Protein AF-A0A078J1H8-F1 (afdb_monomer_lite)

InterPro domains:
  IPR028457 ABI family [PTHR10460] (19-114)

Radius of gy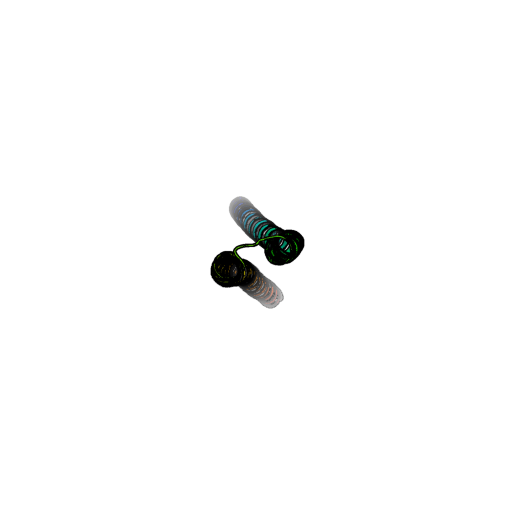ration: 26.88 Å; chains: 1; bounding box: 56×24×81 Å

Foldseek 3Di:
DPVVVVVVVVVVVVVVVVLVVVLVVLVVQLVVLVVVLVVLVVVVVVVVVVLVVCCVPDPPNVVSVVVVVVVVVVSVVVNVVSVVSNVVSVVVNVVSVVVVVVVVVVVVVVVVVVVVVVPD

Secondary structure (DSSP, 8-state):
-HHHHHHHHHHHHHHHHHHHHHHHHHHHHHHHHHHHHHHHHHHHHHHHHHHHHHHHH-S-HHHHHHHHHHHHHHHHHHHHHHHHHHHHHHHHHHHHHHHHHHHHHHHHHHHHHHHHHT--

Organism: Brassica napus (NCBI:txid3708)

pLDDT: mean 86.71, std 10.66, range [44.47, 98.38]

Structure (mmCIF, N/CA/C/O backbone):
data_AF-A0A078J1H8-F1
#
_entry.id   AF-A0A078J1H8-F1
#
loop_
_atom_site.group_PDB
_atom_site.id
_atom_site.type_symbol
_atom_site.label_atom_id
_atom_site.label_alt_id
_atom_site.label_comp_id
_atom_site.label_asym_id
_atom_site.label_entity_id
_atom_site.label_seq_id
_atom_site.pdbx_PDB_ins_code
_atom_site.Cartn_x
_atom_site.Cartn_y
_atom_site.Cartn_z
_atom_site.occupancy
_atom_site.B_iso_or_equiv
_atom_site.auth_seq_id
_atom_site.auth_comp_id
_atom_site.auth_asym_id
_atom_site.auth_atom_id
_atom_site.pdbx_PDB_model_num
ATOM 1 N N . MET A 1 1 ? 32.131 11.532 -41.175 1.00 56.38 1 MET A N 1
ATOM 2 C CA . MET A 1 1 ? 31.586 10.290 -40.580 1.00 56.38 1 MET A CA 1
ATOM 3 C C . MET A 1 1 ? 31.635 10.290 -39.046 1.00 56.38 1 MET A C 1
ATOM 5 O O . MET A 1 1 ? 30.656 9.910 -38.424 1.00 56.38 1 MET A O 1
ATOM 9 N N . THR A 1 2 ? 32.687 10.807 -38.404 1.00 70.62 2 THR A N 1
ATOM 10 C CA . THR A 1 2 ? 32.873 10.741 -36.935 1.00 70.62 2 THR A CA 1
ATOM 11 C C . THR A 1 2 ? 31.937 11.629 -36.100 1.00 70.62 2 THR A C 1
ATOM 13 O O . THR A 1 2 ? 31.493 11.210 -35.039 1.00 70.62 2 THR A O 1
ATOM 16 N N . ARG A 1 3 ? 31.586 12.842 -36.563 1.00 68.12 3 ARG A N 1
ATOM 17 C CA . ARG A 1 3 ? 30.741 13.780 -35.783 1.00 68.12 3 ARG A CA 1
ATOM 18 C C . ARG A 1 3 ? 29.288 13.319 -35.645 1.00 68.12 3 ARG A C 1
ATOM 20 O O . ARG A 1 3 ? 28.700 13.487 -34.586 1.00 68.12 3 ARG A O 1
ATOM 27 N N . VAL A 1 4 ? 28.735 12.704 -36.691 1.00 72.44 4 VAL A N 1
ATOM 28 C CA . VAL A 1 4 ? 27.379 12.127 -36.663 1.00 72.44 4 VAL A CA 1
ATOM 29 C C . VAL A 1 4 ? 27.340 10.907 -35.740 1.00 72.44 4 VAL A C 1
ATOM 31 O O . VAL A 1 4 ? 26.433 10.793 -34.924 1.00 72.44 4 VAL A O 1
ATOM 34 N N . ALA A 1 5 ? 28.364 10.049 -35.795 1.00 72.31 5 ALA A N 1
ATOM 35 C CA . ALA A 1 5 ? 28.483 8.901 -34.897 1.00 72.31 5 ALA A CA 1
ATOM 36 C C . ALA A 1 5 ? 28.591 9.316 -33.416 1.00 72.31 5 ALA A C 1
ATOM 38 O O . ALA A 1 5 ? 27.951 8.700 -32.569 1.00 72.31 5 ALA A O 1
ATOM 39 N N . LEU A 1 6 ? 29.336 10.386 -33.105 1.00 70.06 6 LEU A N 1
ATOM 40 C CA . LEU A 1 6 ? 29.484 10.901 -31.738 1.00 70.06 6 LEU A CA 1
ATOM 41 C C . LEU A 1 6 ? 28.169 11.473 -31.178 1.00 70.06 6 LEU A C 1
ATOM 43 O O . LEU A 1 6 ? 27.829 11.227 -30.023 1.00 70.06 6 LEU A O 1
ATOM 47 N N . LEU A 1 7 ? 27.418 12.211 -32.006 1.00 69.25 7 LEU A N 1
ATOM 48 C CA . LEU A 1 7 ? 26.114 12.767 -31.628 1.00 69.25 7 LEU A CA 1
ATOM 49 C C . LEU A 1 7 ? 25.088 11.659 -31.370 1.00 69.25 7 LEU A C 1
ATOM 51 O O . LEU A 1 7 ? 24.407 11.690 -30.350 1.00 69.25 7 LEU A O 1
ATOM 55 N N . LEU A 1 8 ? 25.037 10.642 -32.237 1.00 71.19 8 LEU A N 1
ATOM 56 C CA . LEU A 1 8 ? 24.174 9.477 -32.034 1.00 71.19 8 LEU A CA 1
ATOM 57 C C . LEU A 1 8 ? 24.535 8.722 -30.748 1.00 71.19 8 LEU A C 1
ATOM 59 O O . LEU A 1 8 ? 23.642 8.396 -29.970 1.00 71.19 8 LEU A O 1
ATOM 63 N N . PHE A 1 9 ? 25.826 8.500 -30.481 1.00 75.12 9 PHE A N 1
ATOM 64 C CA . PHE A 1 9 ? 26.276 7.867 -29.237 1.00 75.12 9 PHE A CA 1
ATOM 65 C C . PHE A 1 9 ? 25.865 8.668 -27.998 1.00 75.12 9 PHE A C 1
ATOM 67 O O . PHE A 1 9 ? 25.349 8.090 -27.044 1.00 75.12 9 PHE A O 1
ATOM 74 N N . SER A 1 10 ? 26.040 9.992 -28.022 1.00 71.25 10 SER A N 1
ATOM 75 C CA . SER A 1 10 ? 25.659 10.865 -26.909 1.00 71.25 10 SER A CA 1
ATOM 76 C C . SER A 1 10 ? 24.149 10.851 -26.656 1.00 71.25 10 SER A C 1
ATOM 78 O O . SER A 1 10 ? 23.734 10.741 -25.505 1.00 71.25 10 SER A O 1
ATOM 80 N N . SER A 1 11 ? 23.321 10.902 -27.704 1.00 66.12 11 SER A N 1
ATOM 81 C CA . SER A 1 11 ? 21.861 10.845 -27.566 1.00 66.12 11 SER A CA 1
ATOM 82 C C . SER A 1 11 ? 21.372 9.483 -27.064 1.00 66.12 11 SER A C 1
ATOM 84 O O . SER A 1 11 ? 20.509 9.426 -26.190 1.00 66.12 11 SER A O 1
ATOM 86 N N . ILE A 1 12 ? 21.943 8.380 -27.560 1.00 70.50 12 ILE A N 1
ATOM 87 C CA . ILE A 1 12 ? 21.605 7.019 -27.108 1.00 70.50 12 ILE A CA 1
ATOM 88 C C . ILE A 1 12 ? 22.007 6.810 -25.642 1.00 70.50 12 ILE A C 1
ATOM 90 O O . ILE A 1 12 ? 21.260 6.185 -24.880 1.00 70.50 12 ILE A O 1
ATOM 94 N N . PHE A 1 13 ? 23.171 7.329 -25.243 1.00 70.56 13 PHE A N 1
ATOM 95 C CA . PHE A 1 13 ? 23.662 7.238 -23.872 1.00 70.56 13 PHE A CA 1
ATOM 96 C C . PHE A 1 13 ? 22.767 8.027 -22.904 1.00 70.56 13 PHE A C 1
ATOM 98 O O . PHE A 1 13 ? 22.279 7.442 -21.940 1.00 70.56 13 PHE A O 1
ATOM 105 N N . SER A 1 14 ? 22.430 9.286 -23.220 1.00 67.12 14 SER A N 1
ATOM 106 C CA . SER A 1 14 ? 21.492 10.090 -22.413 1.00 67.12 14 SER A CA 1
ATOM 107 C C . SER A 1 14 ? 20.123 9.428 -22.248 1.00 67.12 14 SER A C 1
ATOM 109 O O . SER A 1 14 ? 19.629 9.317 -21.130 1.00 67.12 14 SER A O 1
ATOM 111 N N . VAL A 1 15 ? 19.529 8.921 -23.335 1.00 69.19 15 VAL A N 1
ATOM 112 C CA . VAL A 1 15 ? 18.232 8.221 -23.275 1.00 69.19 15 VAL A CA 1
ATOM 113 C C . VAL A 1 15 ? 18.299 6.975 -22.385 1.00 69.19 15 VAL A C 1
ATOM 115 O O . VAL A 1 15 ? 17.335 6.647 -21.695 1.00 69.19 15 VAL A O 1
ATOM 118 N N . SER A 1 16 ? 19.436 6.276 -22.371 1.00 70.94 16 SER A N 1
ATOM 119 C CA . SER A 1 16 ? 19.620 5.080 -21.540 1.00 70.94 16 SER A CA 1
ATOM 120 C C . SER A 1 16 ? 19.715 5.415 -20.045 1.00 70.94 16 SER A C 1
ATOM 122 O O . SER A 1 16 ? 19.217 4.646 -19.218 1.00 70.94 16 SER A O 1
ATOM 124 N N . ASP A 1 17 ? 20.308 6.557 -19.690 1.00 72.31 17 ASP A N 1
ATOM 125 C CA . ASP A 1 17 ? 20.381 7.034 -18.305 1.00 72.31 17 ASP A CA 1
ATOM 126 C C . ASP A 1 17 ? 19.020 7.510 -17.773 1.00 72.31 17 ASP A C 1
ATOM 128 O O . ASP A 1 17 ? 18.657 7.177 -16.639 1.00 72.31 17 ASP A O 1
ATOM 132 N N . ASP A 1 18 ? 18.228 8.218 -18.583 1.00 70.50 18 ASP A N 1
ATOM 133 C CA . ASP A 1 18 ? 16.873 8.642 -18.199 1.00 70.50 18 ASP A CA 1
ATOM 134 C C . ASP A 1 18 ? 15.936 7.444 -17.987 1.00 70.50 18 ASP A C 1
ATOM 136 O O . ASP A 1 18 ? 15.208 7.381 -16.989 1.00 70.50 18 ASP A O 1
ATOM 140 N N . LEU A 1 19 ? 16.016 6.438 -18.864 1.00 70.75 19 LEU A N 1
ATOM 141 C CA . LEU A 1 19 ? 15.261 5.190 -18.732 1.00 70.75 19 LEU A CA 1
ATOM 142 C C . LEU A 1 19 ? 15.616 4.448 -17.432 1.00 70.75 19 LEU A C 1
ATOM 144 O O . LEU A 1 19 ? 14.738 4.029 -16.670 1.00 70.75 19 LEU A O 1
ATOM 148 N N . ARG A 1 20 ? 16.918 4.346 -17.132 1.00 74.69 20 ARG A N 1
ATOM 149 C CA . ARG A 1 20 ? 17.433 3.721 -15.905 1.00 74.69 20 ARG A CA 1
ATOM 150 C C . ARG A 1 20 ? 16.973 4.464 -14.650 1.00 74.69 20 ARG A C 1
ATOM 152 O O . ARG A 1 20 ? 16.591 3.826 -13.666 1.00 74.69 20 ARG A O 1
ATOM 159 N N . ARG A 1 21 ? 16.977 5.798 -14.679 1.00 74.25 21 ARG A N 1
ATOM 160 C CA . ARG A 1 21 ? 16.508 6.643 -13.573 1.00 74.25 21 ARG A CA 1
ATOM 161 C C . ARG A 1 21 ? 15.014 6.451 -13.314 1.00 74.25 21 ARG A C 1
ATOM 163 O O . ARG A 1 21 ? 14.628 6.256 -12.162 1.00 74.25 21 ARG A O 1
ATOM 170 N N . GLY A 1 22 ? 14.195 6.442 -14.367 1.00 77.06 22 GLY A N 1
ATOM 171 C CA . GLY A 1 22 ? 12.752 6.209 -14.262 1.00 77.06 22 GLY A CA 1
ATOM 172 C C . GLY A 1 22 ? 12.413 4.836 -13.672 1.00 77.06 22 GLY A C 1
ATOM 173 O O . GLY A 1 22 ? 11.566 4.731 -12.783 1.00 77.06 22 GLY A O 1
ATOM 174 N N . SER A 1 23 ? 13.122 3.789 -14.104 1.00 80.25 23 SER A N 1
ATOM 175 C CA . SER A 1 23 ? 12.970 2.427 -13.571 1.00 80.25 23 SER A CA 1
ATOM 176 C C . SER A 1 23 ? 13.301 2.343 -12.073 1.00 80.25 23 SER A C 1
ATOM 178 O O . SER A 1 23 ? 12.509 1.832 -11.272 1.00 80.25 23 SER A O 1
ATOM 180 N N . MET A 1 24 ? 14.429 2.929 -11.658 1.00 86.44 24 MET A N 1
ATOM 181 C CA . MET A 1 24 ? 14.854 2.917 -10.257 1.00 86.44 24 MET A CA 1
ATOM 182 C C . MET A 1 24 ? 13.896 3.691 -9.342 1.00 86.44 24 MET A C 1
ATOM 184 O O . MET A 1 24 ? 13.655 3.270 -8.210 1.00 86.44 24 MET A O 1
ATOM 188 N N . GLU A 1 25 ? 13.312 4.787 -9.826 1.00 89.88 25 GLU A N 1
ATOM 189 C CA . GLU A 1 25 ? 12.373 5.590 -9.041 1.00 89.88 25 GLU A CA 1
ATOM 190 C C . GLU A 1 25 ? 11.034 4.875 -8.813 1.00 89.88 25 GLU A C 1
ATOM 192 O O . GLU A 1 25 ? 10.532 4.831 -7.686 1.00 89.88 25 GLU A O 1
ATOM 197 N N . ARG A 1 26 ? 10.485 4.211 -9.840 1.00 89.94 26 ARG A N 1
ATOM 198 C CA . ARG A 1 26 ? 9.277 3.385 -9.663 1.00 89.94 26 ARG A CA 1
ATOM 199 C C . ARG A 1 26 ? 9.522 2.226 -8.703 1.00 89.94 26 ARG A C 1
ATOM 201 O O . ARG A 1 26 ? 8.658 1.932 -7.879 1.00 89.94 26 ARG A O 1
ATOM 208 N N . SER A 1 27 ? 10.709 1.621 -8.762 1.00 93.88 27 SER A N 1
ATOM 209 C CA . SER A 1 27 ? 11.085 0.509 -7.885 1.00 93.88 27 SER A CA 1
ATOM 210 C C . SER A 1 27 ? 11.103 0.951 -6.422 1.00 93.88 27 SER A C 1
ATOM 212 O O . SER A 1 27 ? 10.421 0.361 -5.582 1.00 93.88 27 SER A O 1
ATOM 214 N N . LYS A 1 28 ? 11.763 2.078 -6.123 1.00 94.44 28 LYS A N 1
ATOM 215 C CA . LYS A 1 28 ? 11.728 2.697 -4.787 1.00 94.44 28 LYS A CA 1
ATOM 216 C C . LYS A 1 28 ? 10.302 2.995 -4.327 1.00 94.44 28 LYS A C 1
ATOM 218 O O . LYS A 1 28 ? 9.954 2.701 -3.186 1.00 94.44 28 LYS A O 1
ATOM 223 N N . SER A 1 29 ? 9.474 3.558 -5.209 1.00 95.50 29 SER A N 1
ATOM 224 C CA . SER A 1 29 ? 8.084 3.900 -4.896 1.00 95.50 29 SER A CA 1
ATOM 225 C C . SER A 1 29 ? 7.248 2.667 -4.533 1.00 95.50 29 SER A C 1
ATOM 227 O O . SER A 1 29 ? 6.478 2.703 -3.574 1.00 95.50 29 SER A O 1
ATOM 229 N N . PHE A 1 30 ? 7.421 1.563 -5.264 1.00 97.06 30 PHE A N 1
ATOM 230 C CA . PHE A 1 30 ? 6.775 0.285 -4.970 1.00 97.06 30 PHE A CA 1
ATOM 231 C C . PHE A 1 30 ? 7.229 -0.295 -3.630 1.00 97.06 30 PHE A C 1
ATOM 233 O O . PHE A 1 30 ? 6.388 -0.631 -2.798 1.00 97.06 30 PHE A O 1
ATOM 240 N N . PHE A 1 31 ? 8.541 -0.353 -3.378 1.00 96.56 31 PHE A N 1
ATOM 241 C CA . PHE A 1 31 ? 9.065 -0.849 -2.104 1.00 96.56 31 PHE A CA 1
ATOM 242 C C . PHE A 1 31 ? 8.592 -0.013 -0.915 1.00 96.56 31 PHE A C 1
ATOM 244 O O . PHE A 1 31 ? 8.283 -0.571 0.137 1.00 96.56 31 PHE A O 1
ATOM 251 N N . LYS A 1 32 ? 8.473 1.309 -1.087 1.00 96.56 32 LYS A N 1
ATOM 252 C CA . LYS A 1 32 ? 7.890 2.188 -0.071 1.00 96.56 32 LYS A CA 1
ATOM 253 C C . LYS A 1 32 ? 6.435 1.813 0.229 1.00 96.56 32 LYS A C 1
ATOM 255 O O . LYS A 1 32 ? 6.104 1.613 1.393 1.00 96.56 32 LYS A O 1
ATOM 260 N N . ALA A 1 33 ? 5.599 1.642 -0.796 1.00 97.12 33 ALA A N 1
ATOM 261 C CA . ALA A 1 33 ? 4.200 1.252 -0.607 1.00 97.12 33 ALA A CA 1
ATOM 262 C C . ALA A 1 33 ? 4.055 -0.142 0.029 1.00 97.12 33 ALA A C 1
ATOM 264 O O . ALA A 1 33 ? 3.230 -0.338 0.918 1.00 97.12 33 ALA A O 1
ATOM 265 N N . LEU A 1 34 ? 4.893 -1.106 -0.370 1.00 96.81 34 LEU A N 1
ATOM 266 C CA . LEU A 1 34 ? 4.944 -2.426 0.266 1.00 96.81 34 LEU A CA 1
ATOM 267 C C . LEU A 1 34 ? 5.310 -2.339 1.748 1.00 96.81 34 LEU A C 1
ATOM 269 O O . LEU A 1 34 ? 4.741 -3.046 2.579 1.00 96.81 34 LEU A O 1
ATOM 273 N N . HIS A 1 35 ? 6.282 -1.493 2.077 1.00 96.25 35 HIS A N 1
ATOM 274 C CA . HIS A 1 35 ? 6.711 -1.284 3.449 1.00 96.25 35 HIS A CA 1
ATOM 275 C C . HIS A 1 35 ? 5.600 -0.646 4.294 1.00 96.25 35 HIS A C 1
ATOM 277 O O . HIS A 1 35 ? 5.334 -1.111 5.400 1.00 96.25 35 HIS A O 1
ATOM 283 N N . GLU A 1 36 ? 4.907 0.363 3.764 1.00 94.62 36 GLU A N 1
ATOM 284 C CA . GLU A 1 36 ? 3.745 0.985 4.410 1.00 94.62 36 GLU A CA 1
ATOM 285 C C . GLU A 1 36 ? 2.628 -0.038 4.668 1.00 94.62 36 GLU A C 1
ATOM 287 O O . GLU A 1 36 ? 2.172 -0.162 5.805 1.00 94.62 36 GLU A O 1
ATOM 292 N N . LEU A 1 37 ? 2.277 -0.859 3.670 1.00 95.25 37 LEU A N 1
ATOM 293 C CA . LEU A 1 37 ? 1.300 -1.942 3.827 1.00 95.25 37 LEU A CA 1
ATOM 294 C C . LEU A 1 37 ? 1.732 -2.954 4.905 1.00 95.25 37 LEU A C 1
ATOM 296 O O . LEU A 1 37 ? 0.930 -3.351 5.751 1.00 95.25 37 LEU A O 1
ATOM 300 N N . LYS A 1 38 ? 3.010 -3.357 4.926 1.00 94.44 38 LYS A N 1
ATOM 301 C CA . LYS A 1 38 ? 3.554 -4.273 5.946 1.00 94.44 38 LYS A CA 1
ATOM 302 C C . LYS A 1 38 ? 3.425 -3.694 7.359 1.00 94.44 38 LYS A C 1
ATOM 304 O O . LYS A 1 38 ? 3.169 -4.446 8.303 1.00 94.44 38 LYS A O 1
ATOM 309 N N . ASN A 1 39 ? 3.565 -2.380 7.500 1.00 93.19 39 ASN A N 1
ATOM 310 C CA . ASN A 1 39 ? 3.484 -1.689 8.784 1.00 93.19 39 ASN A CA 1
ATOM 311 C C . ASN A 1 39 ? 2.057 -1.550 9.325 1.00 93.19 39 ASN A C 1
ATOM 313 O O . ASN A 1 39 ? 1.903 -1.246 10.507 1.00 93.19 39 ASN A O 1
ATOM 317 N N . LEU A 1 40 ? 1.022 -1.845 8.532 1.00 91.75 40 LEU A N 1
ATOM 318 C CA . LEU A 1 40 ? -0.344 -1.951 9.051 1.00 91.75 40 LEU A CA 1
ATOM 319 C C . LEU A 1 40 ? -0.504 -3.138 10.000 1.00 91.75 40 LEU A C 1
ATOM 321 O O . LEU A 1 40 ? -1.294 -3.071 10.931 1.00 91.75 40 LEU A O 1
ATOM 325 N N . ARG A 1 41 ? 0.259 -4.222 9.815 1.00 90.31 41 ARG A N 1
ATOM 326 C CA . ARG A 1 41 ? 0.144 -5.425 10.652 1.00 90.31 41 ARG A CA 1
ATOM 327 C C . ARG A 1 41 ? 0.291 -5.129 12.152 1.00 90.31 41 ARG A C 1
ATOM 329 O O . ARG A 1 41 ? -0.635 -5.459 12.887 1.00 90.31 41 ARG A O 1
ATOM 336 N N . PRO A 1 42 ? 1.405 -4.544 12.640 1.00 93.75 42 PRO A N 1
ATOM 337 C CA . PRO A 1 42 ? 1.522 -4.219 14.059 1.00 93.75 42 PRO A CA 1
ATOM 338 C C . PRO A 1 42 ? 0.451 -3.221 14.520 1.00 93.75 42 PRO A C 1
ATOM 340 O O . PRO A 1 42 ? -0.057 -3.374 15.623 1.00 93.75 42 PRO A O 1
ATOM 343 N N . GLN A 1 43 ? 0.043 -2.264 13.676 1.00 90.50 43 GLN A N 1
ATOM 344 C CA . GLN A 1 43 ? -1.015 -1.305 14.021 1.00 90.50 43 GLN A CA 1
ATOM 345 C C . GLN A 1 43 ? -2.364 -1.995 14.250 1.00 90.50 43 GLN A C 1
ATOM 347 O O . GLN A 1 43 ? -3.040 -1.708 15.233 1.00 90.50 43 GLN A O 1
ATOM 352 N N . LEU A 1 44 ? -2.729 -2.940 13.380 1.00 91.31 44 LEU A N 1
ATOM 353 C CA . LEU A 1 44 ? -3.959 -3.720 13.501 1.00 91.31 44 LEU A CA 1
ATOM 354 C C . LEU A 1 44 ? -3.937 -4.617 14.741 1.00 91.31 44 LEU A C 1
ATOM 356 O O . LEU A 1 44 ? -4.954 -4.722 15.418 1.00 91.31 44 LEU A O 1
ATOM 360 N N . TYR A 1 45 ? -2.789 -5.214 15.080 1.00 93.38 45 TYR A N 1
ATOM 361 C CA . TYR A 1 45 ? -2.655 -5.986 16.319 1.00 93.38 45 TYR A CA 1
ATOM 362 C C . TYR A 1 45 ? -2.807 -5.112 17.564 1.00 93.38 45 TYR A C 1
ATOM 364 O O . TYR A 1 45 ? -3.556 -5.473 18.466 1.00 93.38 45 TYR A O 1
ATOM 372 N N . SER A 1 46 ? -2.141 -3.955 17.611 1.00 91.38 46 SER A N 1
ATOM 373 C CA . SER A 1 46 ? -2.283 -3.016 18.728 1.00 91.38 46 SER A CA 1
ATOM 374 C C . SER A 1 46 ? -3.712 -2.495 18.856 1.00 91.38 46 SER A C 1
ATOM 376 O O . SER A 1 46 ? -4.229 -2.381 19.964 1.00 91.38 46 SER A O 1
ATOM 378 N N . ALA A 1 47 ? -4.368 -2.215 17.730 1.00 87.75 47 ALA A N 1
ATOM 379 C CA . ALA A 1 47 ? -5.764 -1.820 17.728 1.00 87.75 47 ALA A CA 1
ATOM 380 C C . ALA A 1 47 ? -6.659 -2.945 18.255 1.00 87.75 47 ALA A C 1
ATOM 382 O O . ALA A 1 47 ? -7.479 -2.688 19.126 1.00 87.75 47 ALA A O 1
ATOM 383 N N . ALA A 1 48 ? -6.476 -4.185 17.795 1.00 90.50 48 ALA A N 1
ATOM 384 C CA . ALA A 1 48 ? -7.255 -5.332 18.256 1.00 90.50 48 ALA A CA 1
ATOM 385 C C . ALA A 1 48 ? -7.100 -5.578 19.769 1.00 90.50 48 ALA A C 1
ATOM 387 O O . ALA A 1 48 ? -8.102 -5.739 20.462 1.00 90.50 48 ALA A O 1
ATOM 388 N N . ASP A 1 49 ? -5.872 -5.518 20.292 1.00 92.25 49 ASP A N 1
ATOM 389 C CA . ASP A 1 49 ? -5.592 -5.630 21.731 1.00 92.25 49 ASP A CA 1
ATOM 390 C C . ASP A 1 49 ? -6.271 -4.504 22.535 1.00 92.25 49 ASP A C 1
ATOM 392 O O . ASP A 1 49 ? -6.905 -4.751 23.564 1.00 92.25 49 ASP A O 1
ATOM 396 N N . TYR A 1 50 ? -6.218 -3.263 22.037 1.00 89.56 50 TYR A N 1
ATOM 397 C CA . TYR A 1 50 ? -6.933 -2.142 22.649 1.00 89.56 50 TYR A CA 1
ATOM 398 C C . TYR A 1 50 ? -8.452 -2.354 22.638 1.00 89.56 50 TYR A C 1
ATOM 400 O O . TYR A 1 50 ? -9.123 -2.094 23.637 1.00 89.56 50 TYR A O 1
ATOM 408 N N . CYS A 1 51 ? -8.995 -2.843 21.524 1.00 88.38 51 CYS A N 1
ATOM 409 C CA . CYS A 1 51 ? -10.417 -3.115 21.350 1.00 88.38 51 CYS A CA 1
ATOM 410 C C . CYS A 1 51 ? -10.921 -4.155 22.358 1.00 88.38 51 CYS A C 1
ATOM 412 O O . CYS A 1 51 ? -11.941 -3.939 23.014 1.00 88.38 51 C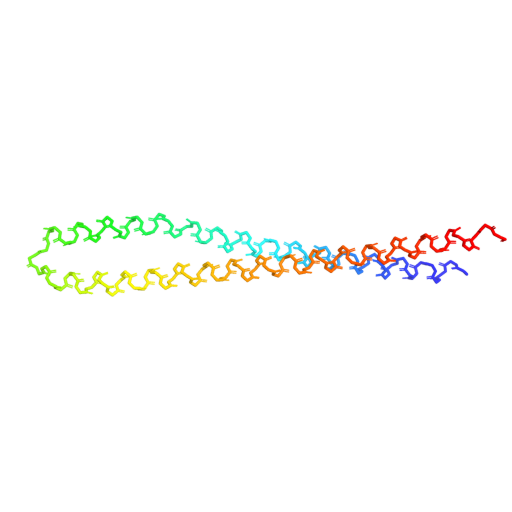YS A O 1
ATOM 414 N N . GLU A 1 52 ? -10.178 -5.249 22.522 1.00 90.25 52 GLU A N 1
ATOM 415 C CA . GLU A 1 52 ? -1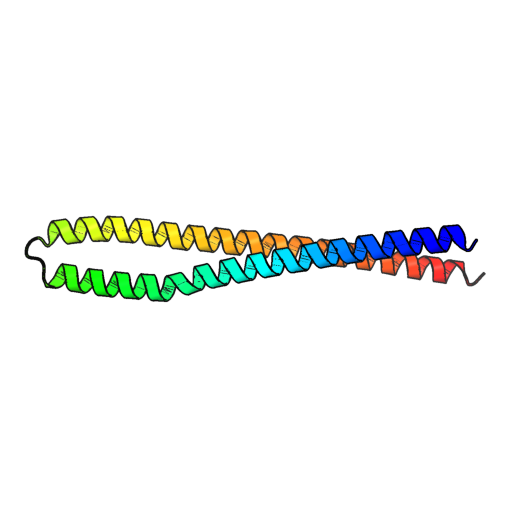0.481 -6.300 23.491 1.00 90.25 52 GLU A CA 1
ATOM 416 C C . GLU A 1 52 ? -10.466 -5.756 24.924 1.00 90.25 52 GLU A C 1
ATOM 418 O O . GLU A 1 52 ? -11.445 -5.899 25.662 1.00 90.25 52 GLU A O 1
ATOM 423 N N . LYS A 1 53 ? -9.397 -5.046 25.304 1.00 91.69 53 LYS A N 1
ATOM 424 C CA . LYS A 1 53 ? -9.274 -4.450 26.642 1.00 91.69 53 LYS A CA 1
ATOM 425 C C . LYS A 1 53 ? -10.377 -3.433 26.915 1.00 91.69 53 LYS A C 1
ATOM 427 O O . LYS A 1 53 ? -10.972 -3.468 27.991 1.00 91.69 53 LYS A O 1
ATOM 432 N N . SER A 1 54 ? -10.671 -2.558 25.956 1.00 89.62 54 SER A N 1
ATOM 433 C CA . SER A 1 54 ? -11.729 -1.550 26.069 1.00 89.62 54 SER A CA 1
ATOM 434 C C . SER A 1 54 ? -13.098 -2.202 26.261 1.00 89.62 54 SER A C 1
ATOM 436 O O . SER A 1 54 ? -13.865 -1.794 27.134 1.00 89.62 54 SER A O 1
ATOM 438 N N . TYR A 1 55 ? -13.381 -3.276 25.520 1.00 89.62 55 TYR A N 1
ATOM 439 C CA . TYR A 1 55 ? -14.625 -4.015 25.677 1.00 89.62 55 TYR A CA 1
ATOM 440 C C . TYR A 1 55 ? -14.719 -4.689 27.042 1.00 89.62 55 TYR A C 1
ATOM 442 O O . TYR A 1 55 ? -15.742 -4.545 27.702 1.00 89.62 55 TYR A O 1
ATOM 450 N N . LEU A 1 56 ? -13.676 -5.386 27.505 1.00 91.75 56 LEU A N 1
ATOM 451 C CA . LEU A 1 56 ? -13.702 -6.120 28.774 1.00 91.75 56 LEU A CA 1
ATOM 452 C C . LEU A 1 56 ? -13.911 -5.209 29.994 1.00 91.75 56 LEU A C 1
ATOM 454 O O . LEU A 1 56 ? -14.702 -5.565 30.866 1.00 91.75 56 LEU A O 1
ATOM 458 N N . HIS A 1 57 ? -13.292 -4.026 30.017 1.00 90.81 57 HIS A N 1
ATOM 459 C CA . HIS A 1 57 ? -13.264 -3.147 31.196 1.00 90.81 57 HIS A CA 1
ATOM 460 C C . HIS A 1 57 ? -14.308 -2.016 31.188 1.00 90.81 57 HIS A C 1
ATOM 462 O O . HIS A 1 57 ? -14.416 -1.288 32.170 1.00 90.81 57 HIS A O 1
ATOM 468 N N . SER A 1 58 ? -15.065 -1.835 30.102 1.00 90.62 58 SER A N 1
ATOM 469 C CA . SER A 1 58 ? -16.100 -0.796 30.021 1.00 90.62 58 SER A CA 1
ATOM 470 C C . SER A 1 58 ? -17.455 -1.282 30.540 1.00 90.62 58 SER A C 1
ATOM 472 O O . SER A 1 58 ? -17.942 -2.335 30.125 1.00 90.62 58 SER A O 1
ATOM 474 N N . GLU A 1 59 ? -18.109 -0.467 31.369 1.00 89.75 59 GLU A N 1
ATOM 475 C CA . GLU A 1 59 ? -19.520 -0.627 31.759 1.00 89.75 59 GLU A CA 1
ATOM 476 C C . GLU A 1 59 ? -20.470 -0.364 30.568 1.00 89.75 59 GLU A C 1
ATOM 478 O O . GLU A 1 59 ? -21.556 -0.931 30.465 1.00 89.75 59 GLU A O 1
ATOM 483 N N . GLN A 1 60 ? -20.046 0.461 29.604 1.00 90.00 60 GLN A N 1
ATOM 484 C CA . GLN A 1 60 ? -20.833 0.877 28.437 1.00 90.00 60 GLN A CA 1
ATOM 485 C C . GLN A 1 60 ? -20.548 -0.009 27.215 1.00 90.00 60 GLN A C 1
ATOM 487 O O . GLN A 1 60 ? -20.128 0.459 26.154 1.00 90.00 60 GLN A O 1
ATOM 492 N N . LYS A 1 61 ? -20.793 -1.316 27.355 1.00 89.25 61 LYS A N 1
ATOM 493 C CA . LYS A 1 61 ? -20.470 -2.340 26.340 1.00 89.25 61 LYS A CA 1
ATOM 494 C C . LYS A 1 61 ? -21.019 -2.022 24.944 1.00 89.25 61 LYS A C 1
ATOM 496 O O . LYS A 1 61 ? -20.316 -2.219 23.958 1.00 89.25 61 LYS A O 1
ATOM 501 N N . GLN A 1 62 ? -22.256 -1.527 24.856 1.00 91.0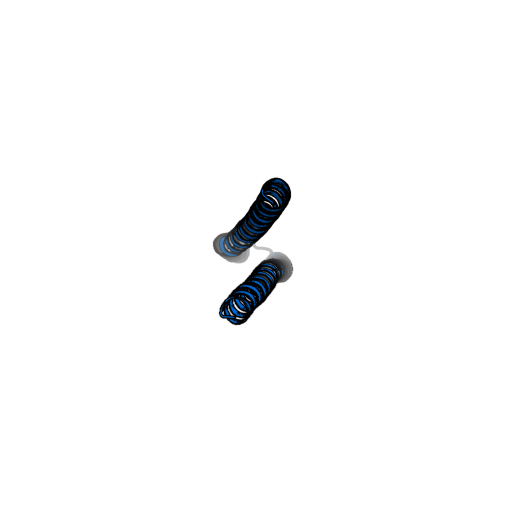0 62 GLN A N 1
ATOM 502 C CA . GLN A 1 62 ? -22.919 -1.264 23.575 1.00 91.00 62 GLN A CA 1
ATOM 503 C C . GLN A 1 62 ? -22.237 -0.137 22.788 1.00 91.00 62 GLN A C 1
ATOM 505 O O . GLN A 1 62 ? -21.960 -0.299 21.605 1.00 91.00 62 GLN A O 1
ATOM 510 N N . MET A 1 63 ? -21.885 0.963 23.461 1.00 90.06 63 MET A N 1
ATOM 511 C CA . MET A 1 63 ? -21.163 2.075 22.835 1.00 90.06 63 MET A CA 1
ATOM 512 C C . MET A 1 63 ? -19.780 1.631 22.346 1.00 90.06 63 MET A C 1
ATOM 514 O O . MET A 1 63 ? -19.369 1.986 21.243 1.00 90.06 63 MET A O 1
ATOM 518 N N . VAL A 1 64 ? -19.080 0.807 23.136 1.00 89.25 64 VAL A N 1
ATOM 519 C CA . VAL A 1 64 ? -17.805 0.220 22.709 1.00 89.25 64 VAL A CA 1
ATOM 520 C C . VAL A 1 64 ? -18.010 -0.636 21.460 1.00 89.25 64 VAL A C 1
ATOM 522 O O . VAL A 1 64 ? -17.296 -0.440 20.485 1.00 89.25 64 VAL A O 1
ATOM 525 N N . LEU A 1 65 ? -19.010 -1.522 21.430 1.00 89.19 65 LEU A N 1
ATOM 526 C CA . LEU A 1 65 ? -19.287 -2.358 20.256 1.00 89.19 65 LEU A CA 1
ATOM 527 C C . LEU A 1 65 ? -19.576 -1.552 18.990 1.00 89.19 6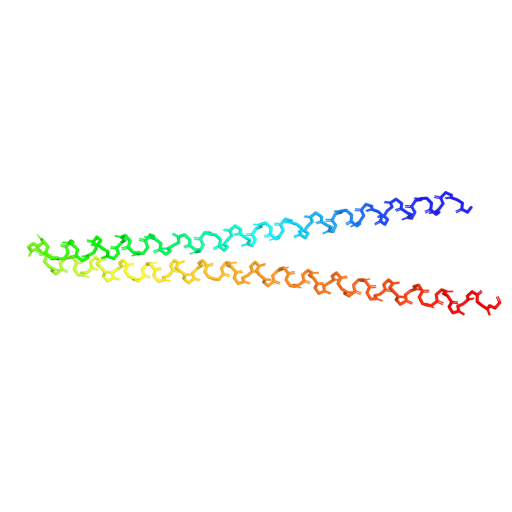5 LEU A C 1
ATOM 529 O O . LEU A 1 65 ? -19.099 -1.923 17.918 1.00 89.19 65 LEU A O 1
ATOM 533 N N . ASP A 1 66 ? -20.343 -0.471 19.088 1.00 91.31 66 ASP A N 1
ATOM 534 C CA . ASP A 1 66 ? -20.674 0.338 17.915 1.00 91.31 66 ASP A CA 1
ATOM 535 C C . ASP A 1 66 ? -19.438 1.087 17.384 1.00 91.31 66 ASP A C 1
ATOM 537 O O . ASP A 1 66 ? -19.173 1.048 16.179 1.00 91.31 66 ASP A O 1
ATOM 541 N N . ASN A 1 67 ? -18.587 1.608 18.276 1.00 87.44 67 ASN A N 1
ATOM 542 C CA . ASN A 1 67 ? -17.284 2.172 17.904 1.00 87.44 67 ASN A CA 1
ATOM 543 C C . ASN A 1 67 ? -16.358 1.123 17.258 1.00 87.44 67 ASN A C 1
ATOM 545 O O . ASN A 1 67 ? -15.668 1.412 16.279 1.00 87.44 67 ASN A O 1
ATOM 549 N N . LEU A 1 68 ? -16.348 -0.110 17.778 1.00 89.50 68 LEU A N 1
ATOM 550 C CA . LEU A 1 68 ? -15.542 -1.212 17.244 1.00 89.50 68 LEU A CA 1
ATOM 551 C C . LEU A 1 68 ? -15.969 -1.624 15.835 1.00 89.50 68 LEU A C 1
ATOM 553 O O . LEU A 1 68 ? -15.116 -1.906 14.988 1.00 89.50 68 LEU A O 1
ATOM 557 N N . LYS A 1 69 ? -17.275 -1.650 15.559 1.00 90.81 69 LYS A N 1
ATOM 558 C CA . LYS A 1 69 ? -17.798 -1.938 14.218 1.00 90.81 69 LYS A CA 1
ATOM 559 C C . LYS A 1 69 ? -17.357 -0.870 13.226 1.00 90.81 69 LYS A C 1
ATOM 561 O O . LYS A 1 69 ? -16.832 -1.209 12.167 1.00 90.81 69 LYS A O 1
ATOM 566 N N . GLU A 1 70 ? -17.521 0.404 13.581 1.00 90.69 70 GLU A N 1
ATOM 567 C CA . GLU A 1 70 ? -17.093 1.516 12.730 1.00 90.69 70 GLU A CA 1
ATOM 568 C C . GLU A 1 70 ? -15.583 1.463 12.463 1.00 90.69 70 GLU A C 1
ATOM 570 O O . GLU A 1 70 ? -15.138 1.595 11.320 1.00 90.69 70 GLU A O 1
ATOM 575 N N . TYR A 1 71 ? -14.790 1.202 13.504 1.00 89.19 71 TYR A N 1
ATOM 576 C CA . TYR A 1 71 ? -13.345 1.059 13.380 1.00 89.19 71 TYR A CA 1
ATOM 577 C C . TYR A 1 71 ? -12.957 -0.104 12.461 1.00 89.19 71 TYR A C 1
ATOM 579 O O . TYR A 1 71 ? -12.104 0.062 11.592 1.00 89.19 71 TYR A O 1
ATOM 587 N N . THR A 1 72 ? -13.606 -1.262 12.605 1.00 91.12 72 THR A N 1
ATOM 588 C CA . THR A 1 72 ? -13.336 -2.453 11.784 1.00 91.12 72 THR A CA 1
ATOM 589 C C . THR A 1 72 ? -13.556 -2.167 10.301 1.00 91.12 72 THR A C 1
ATOM 591 O O . THR A 1 72 ? -12.715 -2.513 9.472 1.00 91.12 72 THR A O 1
ATOM 594 N N . VAL A 1 73 ? -14.650 -1.479 9.962 1.00 93.75 73 VAL A N 1
ATOM 595 C CA . VAL A 1 73 ? -14.932 -1.070 8.579 1.00 93.75 73 VAL A CA 1
ATOM 596 C C . VAL A 1 73 ? -13.834 -0.140 8.058 1.00 93.75 73 VAL A C 1
ATOM 598 O O . VAL A 1 73 ? -13.291 -0.384 6.982 1.00 93.75 73 VAL A O 1
ATOM 601 N N . LYS A 1 74 ? -13.442 0.882 8.831 1.00 91.75 74 LYS A N 1
ATOM 602 C CA . LYS A 1 74 ? -12.365 1.813 8.445 1.00 91.75 74 LYS A CA 1
ATOM 603 C C . LYS A 1 74 ? -11.018 1.108 8.270 1.00 91.75 74 LYS A C 1
ATOM 605 O O . LYS A 1 74 ? -10.309 1.376 7.304 1.00 91.75 74 LYS A O 1
ATOM 610 N N . ALA A 1 75 ? -10.676 0.186 9.167 1.00 91.88 75 ALA A N 1
ATOM 611 C CA . ALA A 1 75 ? -9.447 -0.594 9.095 1.00 91.88 75 ALA A CA 1
ATOM 612 C C . ALA A 1 75 ? -9.400 -1.463 7.829 1.00 91.88 75 ALA A C 1
ATOM 614 O O . ALA A 1 75 ? -8.380 -1.486 7.140 1.00 91.88 75 ALA A O 1
ATOM 615 N N . LEU A 1 76 ? -10.511 -2.124 7.483 1.00 93.94 76 LEU A N 1
ATOM 616 C CA . LEU A 1 76 ? -10.622 -2.902 6.248 1.00 93.94 76 LEU A CA 1
ATOM 617 C C . LEU A 1 76 ? -10.467 -2.021 5.007 1.00 93.94 76 LEU A C 1
ATOM 619 O O . LEU A 1 76 ? -9.694 -2.369 4.117 1.00 93.94 76 LEU A O 1
ATOM 623 N N . VAL A 1 77 ? -11.143 -0.869 4.968 1.00 95.62 77 VAL A N 1
ATOM 624 C CA . VAL A 1 77 ? -11.019 0.089 3.859 1.00 95.62 77 VAL A CA 1
ATOM 625 C C . VAL A 1 77 ? -9.571 0.557 3.701 1.00 95.62 77 VAL A C 1
ATOM 627 O O . VAL A 1 77 ? -9.052 0.514 2.590 1.00 95.62 77 VAL A O 1
ATOM 630 N N . ASN A 1 78 ? -8.883 0.909 4.791 1.00 92.50 78 ASN A N 1
ATOM 631 C CA . ASN A 1 78 ? -7.475 1.314 4.736 1.00 92.50 78 ASN A CA 1
ATOM 632 C C . ASN A 1 78 ? -6.559 0.203 4.205 1.00 92.50 78 ASN A C 1
ATOM 634 O O . ASN A 1 78 ? -5.668 0.467 3.400 1.00 92.50 78 ASN A O 1
ATOM 638 N N . VAL A 1 79 ? -6.750 -1.046 4.641 1.00 95.44 79 VAL A N 1
ATOM 639 C CA . VAL A 1 79 ? -5.943 -2.173 4.145 1.00 95.44 79 VAL A CA 1
ATOM 640 C C . VAL A 1 79 ? -6.180 -2.396 2.651 1.00 95.44 79 VAL A C 1
ATOM 642 O O . VAL A 1 79 ? -5.219 -2.599 1.908 1.00 95.44 79 VAL A O 1
ATOM 645 N N . VAL A 1 80 ? -7.438 -2.339 2.206 1.00 96.88 80 VAL A N 1
ATOM 646 C CA . VAL A 1 80 ? -7.803 -2.486 0.789 1.00 96.88 80 VAL A CA 1
ATOM 647 C C . VAL A 1 80 ? -7.221 -1.347 -0.053 1.00 96.88 80 VAL A C 1
ATOM 649 O O . VAL A 1 80 ? -6.669 -1.616 -1.118 1.00 96.88 80 VAL A O 1
ATOM 652 N N . ASP A 1 81 ? -7.268 -0.105 0.430 1.00 96.19 81 ASP A N 1
ATOM 653 C CA . ASP A 1 81 ? -6.669 1.059 -0.236 1.00 96.19 81 ASP A CA 1
ATOM 654 C C . ASP A 1 81 ? -5.146 0.911 -0.403 1.00 96.19 81 ASP A C 1
ATOM 656 O O . ASP A 1 81 ? -4.605 1.029 -1.510 1.00 96.19 81 ASP A O 1
ATOM 660 N N . HIS A 1 82 ? -4.445 0.535 0.671 1.00 96.56 82 HIS A N 1
ATOM 661 C CA . HIS A 1 82 ? -3.006 0.287 0.613 1.00 96.56 82 HIS A CA 1
ATOM 662 C C . HIS A 1 82 ? -2.655 -0.875 -0.326 1.00 96.56 82 HIS A C 1
ATOM 664 O O . HIS A 1 82 ? -1.675 -0.789 -1.071 1.00 96.56 82 HIS A O 1
ATOM 670 N N . LEU A 1 83 ? -3.459 -1.944 -0.346 1.00 97.56 83 LEU A N 1
ATOM 671 C CA . LEU A 1 83 ? -3.277 -3.054 -1.282 1.00 97.56 83 LEU A CA 1
ATOM 672 C C . LEU A 1 83 ? -3.477 -2.605 -2.737 1.00 97.56 83 LEU A C 1
ATOM 674 O O . LEU A 1 83 ? -2.671 -2.960 -3.598 1.00 97.56 83 LEU A O 1
ATOM 678 N N . GLY A 1 84 ? -4.493 -1.780 -3.002 1.00 97.81 84 GLY A N 1
ATOM 679 C CA . GLY A 1 84 ? -4.731 -1.175 -4.313 1.00 97.81 84 GLY A CA 1
ATOM 680 C C . GLY A 1 84 ? -3.551 -0.318 -4.778 1.00 97.81 84 GLY A C 1
ATOM 681 O O . GLY A 1 84 ? -3.092 -0.446 -5.915 1.00 97.81 84 GLY A O 1
ATOM 682 N N . THR A 1 85 ? -2.979 0.481 -3.876 1.00 97.75 85 THR A N 1
ATOM 683 C CA . THR A 1 85 ? -1.777 1.284 -4.152 1.00 97.75 85 THR A CA 1
ATOM 684 C C . THR A 1 85 ? -0.566 0.410 -4.493 1.00 97.75 85 THR A C 1
ATOM 686 O O . THR A 1 85 ? 0.155 0.694 -5.454 1.00 97.75 85 THR A O 1
ATOM 689 N N . VAL A 1 86 ? -0.337 -0.669 -3.737 1.00 98.19 86 VAL A N 1
ATOM 690 C CA . VAL A 1 86 ? 0.740 -1.635 -4.012 1.00 98.19 86 VAL A CA 1
ATOM 691 C C . VAL A 1 86 ? 0.542 -2.300 -5.375 1.00 98.19 86 VAL A C 1
ATOM 693 O O . VAL A 1 86 ? 1.487 -2.347 -6.164 1.00 98.19 86 VAL A O 1
ATOM 696 N N . ALA A 1 87 ? -0.672 -2.763 -5.682 1.00 98.38 87 ALA A N 1
ATOM 697 C CA . ALA A 1 87 ? -0.997 -3.410 -6.952 1.00 98.38 87 ALA A CA 1
ATOM 698 C C . ALA A 1 87 ? -0.808 -2.465 -8.150 1.00 98.38 87 ALA A C 1
ATOM 700 O O . ALA A 1 87 ? -0.199 -2.843 -9.152 1.00 98.38 87 ALA A O 1
ATOM 701 N N . SER A 1 88 ? -1.251 -1.212 -8.026 1.00 98.00 88 SER A N 1
ATOM 702 C CA . SER A 1 88 ? -1.050 -0.180 -9.049 1.00 98.00 88 SER A CA 1
ATOM 703 C C . SER A 1 88 ? 0.439 0.077 -9.309 1.00 98.00 88 SER A C 1
ATOM 705 O O . SER A 1 88 ? 0.896 0.063 -10.452 1.00 98.00 88 SER A O 1
ATOM 707 N N . LYS A 1 89 ? 1.245 0.251 -8.255 1.00 97.12 89 LYS A N 1
ATOM 708 C CA . LYS A 1 89 ? 2.696 0.468 -8.394 1.00 97.12 89 LYS A CA 1
ATOM 709 C C . LYS A 1 89 ? 3.424 -0.749 -8.967 1.00 97.12 89 LYS A C 1
ATOM 711 O O . LYS A 1 89 ? 4.358 -0.566 -9.744 1.00 97.12 89 LYS A O 1
ATOM 716 N N . LEU A 1 90 ? 2.994 -1.961 -8.619 1.00 96.75 90 LEU A N 1
ATOM 717 C CA . LEU A 1 90 ? 3.526 -3.200 -9.188 1.00 96.75 90 LEU A CA 1
ATOM 718 C C . LEU A 1 90 ? 3.222 -3.310 -10.686 1.00 96.75 90 LEU A C 1
ATOM 720 O O . LEU A 1 90 ? 4.113 -3.622 -11.468 1.00 96.75 90 LEU A O 1
ATOM 724 N N . THR A 1 91 ? 1.989 -3.000 -11.083 1.00 96.44 91 THR A N 1
ATOM 725 C CA . THR A 1 91 ? 1.571 -3.003 -12.494 1.00 96.44 91 THR A CA 1
ATOM 726 C C . THR A 1 91 ? 2.418 -2.022 -13.304 1.00 96.44 91 THR A C 1
ATOM 728 O O . THR A 1 91 ? 3.052 -2.415 -14.275 1.00 96.44 91 THR A O 1
ATOM 731 N N . ASN A 1 92 ? 2.580 -0.790 -12.810 1.00 93.94 92 ASN A N 1
ATOM 732 C CA . ASN A 1 92 ? 3.436 0.219 -13.444 1.00 93.94 92 ASN A CA 1
ATOM 733 C C . ASN A 1 92 ? 4.908 -0.217 -13.591 1.00 93.94 92 ASN A C 1
ATOM 735 O O . ASN A 1 92 ? 5.601 0.213 -14.515 1.00 93.94 92 ASN A O 1
ATOM 739 N N . LEU A 1 93 ? 5.422 -1.027 -12.658 1.00 93.62 93 LEU A N 1
ATOM 740 C CA . LEU A 1 93 ? 6.765 -1.599 -12.761 1.00 93.62 93 LEU A CA 1
ATOM 741 C C . LEU A 1 93 ? 6.860 -2.651 -13.865 1.00 93.62 93 LEU A C 1
ATOM 743 O O . LEU A 1 93 ? 7.827 -2.636 -14.629 1.00 93.62 93 LEU A O 1
ATOM 747 N N . PHE A 1 94 ? 5.870 -3.537 -13.954 1.00 92.50 94 PHE A N 1
ATOM 748 C CA . PHE A 1 94 ? 5.810 -4.556 -14.998 1.00 92.50 94 PHE A CA 1
ATOM 749 C C . PHE A 1 94 ? 5.633 -3.950 -16.389 1.00 92.50 94 PHE A C 1
ATOM 751 O O . PHE A 1 94 ? 6.351 -4.348 -17.305 1.00 92.50 94 PHE A O 1
ATOM 758 N N . ASP A 1 95 ? 4.764 -2.951 -16.538 1.00 92.44 95 ASP A N 1
ATOM 759 C CA . ASP A 1 95 ? 4.540 -2.268 -17.817 1.00 92.44 95 ASP A CA 1
ATOM 760 C C . ASP A 1 95 ? 5.833 -1.636 -18.342 1.00 92.44 95 ASP A C 1
ATOM 762 O O . ASP A 1 95 ? 6.179 -1.780 -19.518 1.00 92.44 95 ASP A O 1
ATOM 766 N N . GLN A 1 96 ? 6.617 -1.007 -17.456 1.00 89.44 96 GLN A N 1
ATOM 767 C CA . GLN A 1 96 ? 7.930 -0.502 -17.843 1.00 89.44 96 GLN A CA 1
ATOM 768 C C . GLN A 1 96 ? 8.860 -1.630 -18.279 1.00 89.44 96 GLN A C 1
ATOM 770 O O . GLN A 1 96 ? 9.499 -1.518 -19.321 1.00 89.44 96 GLN A O 1
ATOM 775 N N . GLN A 1 97 ? 8.979 -2.687 -17.475 1.00 89.69 97 GLN A N 1
ATOM 776 C CA . GLN A 1 97 ? 9.884 -3.787 -17.785 1.00 89.69 97 GLN A CA 1
ATOM 777 C C . GLN A 1 97 ? 9.532 -4.423 -19.138 1.00 89.69 97 GLN A C 1
ATOM 779 O O . GLN A 1 97 ? 10.427 -4.717 -19.925 1.00 89.69 97 GLN A O 1
ATOM 784 N N . SER A 1 98 ? 8.241 -4.574 -19.441 1.00 92.06 98 SER A N 1
ATOM 785 C CA . SER A 1 98 ? 7.756 -5.056 -20.737 1.00 92.06 98 SER A CA 1
ATOM 786 C C . SER A 1 98 ? 8.152 -4.124 -21.893 1.00 92.06 98 SER A C 1
ATOM 788 O O . SER A 1 98 ? 8.657 -4.586 -22.922 1.00 92.06 98 SER A O 1
ATOM 790 N N . SER A 1 99 ? 8.013 -2.807 -21.709 1.00 89.44 99 SER A N 1
ATOM 791 C CA . SER A 1 99 ? 8.462 -1.801 -22.682 1.00 89.44 99 SER A CA 1
ATOM 792 C C . SER A 1 99 ? 9.983 -1.824 -22.894 1.00 89.44 99 SER A C 1
ATOM 794 O O . SER A 1 99 ? 10.460 -1.692 -24.026 1.00 89.44 99 SER A O 1
ATOM 796 N N . ASP A 1 100 ? 10.758 -1.997 -21.822 1.00 86.69 100 ASP A N 1
ATOM 797 C CA . ASP A 1 100 ? 12.221 -2.068 -21.878 1.00 86.69 100 ASP A CA 1
ATOM 798 C C . ASP A 1 100 ? 12.673 -3.315 -22.652 1.00 86.69 100 ASP A C 1
ATOM 800 O O . ASP A 1 100 ? 13.519 -3.210 -23.542 1.00 86.69 100 ASP A O 1
ATOM 804 N N . VAL A 1 101 ? 12.060 -4.475 -22.382 1.00 89.50 101 VAL A N 1
ATOM 805 C CA . VAL A 1 101 ? 12.316 -5.728 -23.114 1.00 89.50 101 VAL A CA 1
ATOM 806 C C . VAL A 1 101 ? 11.981 -5.572 -24.596 1.00 89.50 101 VAL A C 1
ATOM 808 O O . VAL A 1 101 ? 12.830 -5.859 -25.437 1.00 89.50 101 VAL A O 1
ATOM 811 N N . SER A 1 102 ? 10.814 -5.015 -24.926 1.00 91.81 102 SER A N 1
ATOM 812 C CA . SER A 1 102 ? 10.416 -4.762 -26.321 1.00 91.81 102 SER A CA 1
ATOM 813 C C . SER A 1 102 ? 11.423 -3.855 -27.042 1.00 91.81 102 SER A C 1
ATOM 815 O O . SER A 1 102 ? 11.814 -4.094 -28.185 1.00 91.81 102 SER A O 1
ATOM 817 N N . THR A 1 103 ? 11.916 -2.824 -26.350 1.00 88.00 103 THR A N 1
ATOM 818 C CA . THR A 1 103 ? 12.950 -1.926 -26.885 1.00 88.00 103 THR A CA 1
ATOM 819 C C . THR A 1 103 ? 14.272 -2.662 -27.115 1.00 88.00 103 THR A C 1
ATOM 821 O O . THR A 1 103 ? 14.946 -2.432 -28.123 1.00 88.00 103 THR A O 1
ATOM 824 N N . MET A 1 104 ? 14.664 -3.553 -26.202 1.00 89.00 104 MET A N 1
ATOM 825 C CA . MET A 1 104 ? 15.862 -4.381 -26.349 1.00 89.00 104 MET A CA 1
ATOM 826 C C . MET A 1 104 ? 15.744 -5.362 -27.520 1.00 89.00 104 MET A C 1
ATOM 828 O O . MET A 1 104 ? 16.701 -5.496 -28.282 1.00 89.00 104 MET A O 1
ATOM 832 N N . GLU A 1 105 ? 14.585 -5.991 -27.711 1.00 91.50 105 GLU A N 1
ATOM 833 C CA . GLU A 1 105 ? 14.312 -6.894 -28.836 1.00 91.50 105 GLU A CA 1
ATOM 834 C C . GLU A 1 105 ? 14.400 -6.174 -30.187 1.00 91.50 105 GLU A C 1
ATOM 836 O O . GLU A 1 105 ? 15.033 -6.672 -31.125 1.00 91.50 105 GLU A O 1
ATOM 841 N N . LEU A 1 106 ? 13.844 -4.961 -30.281 1.00 90.12 106 LEU A N 1
ATOM 842 C CA . LEU A 1 106 ? 13.967 -4.118 -31.473 1.00 90.12 106 LEU A CA 1
ATOM 843 C C . LEU A 1 106 ? 15.430 -3.759 -31.765 1.00 90.12 106 LEU A C 1
ATOM 845 O O . LEU A 1 106 ? 15.883 -3.856 -32.909 1.00 90.12 106 LEU A O 1
ATOM 849 N N . ARG A 1 107 ? 16.204 -3.390 -30.735 1.00 87.56 107 ARG A N 1
ATOM 850 C CA . ARG A 1 107 ? 17.642 -3.102 -30.877 1.00 87.56 107 ARG A CA 1
ATOM 851 C C . ARG A 1 107 ? 18.424 -4.339 -31.326 1.00 87.56 107 ARG A C 1
ATOM 853 O O . ARG A 1 107 ? 19.243 -4.232 -32.237 1.00 87.56 107 ARG A O 1
ATOM 860 N N . ALA A 1 108 ? 18.153 -5.504 -30.738 1.00 89.50 108 ALA A N 1
ATOM 861 C CA . ALA A 1 108 ? 18.781 -6.767 -31.122 1.00 89.50 108 ALA A CA 1
ATOM 862 C C . ALA A 1 108 ? 18.465 -7.140 -32.582 1.00 89.50 108 ALA A C 1
ATOM 864 O O . ALA A 1 108 ? 19.359 -7.538 -33.333 1.00 89.50 108 ALA A O 1
ATOM 865 N N . SER A 1 109 ? 17.217 -6.933 -33.009 1.00 92.19 109 SER A N 1
ATOM 866 C CA . SER A 1 109 ? 16.779 -7.158 -34.391 1.00 92.19 109 SER A CA 1
ATOM 867 C C . SER A 1 109 ? 17.505 -6.242 -35.381 1.00 92.19 109 SER A C 1
ATOM 869 O O . SER A 1 109 ? 17.988 -6.712 -36.410 1.00 92.19 109 SER A O 1
ATOM 871 N N . CYS A 1 110 ? 17.663 -4.957 -35.044 1.00 87.38 110 CYS A N 1
ATOM 872 C CA . CYS A 1 110 ? 18.420 -3.994 -35.848 1.00 87.38 110 CYS A CA 1
ATOM 873 C C . CYS A 1 110 ? 19.887 -4.424 -36.028 1.00 87.38 110 CYS A C 1
ATOM 875 O O . CYS A 1 110 ? 20.386 -4.480 -37.153 1.00 87.38 110 CYS A O 1
ATOM 877 N N . VAL A 1 111 ? 20.565 -4.816 -34.942 1.00 88.12 111 VAL A N 1
ATOM 878 C CA . VAL A 1 111 ? 21.951 -5.315 -35.001 1.00 88.12 111 VAL A CA 1
ATOM 879 C C . VAL A 1 111 ? 22.055 -6.567 -35.877 1.00 88.12 111 VAL A C 1
ATOM 881 O O . VAL A 1 111 ? 22.958 -6.664 -36.709 1.00 88.12 111 VAL A O 1
ATOM 884 N N . SER A 1 112 ? 21.113 -7.506 -35.742 1.00 88.88 112 SER A N 1
ATOM 885 C CA . SER A 1 112 ? 21.062 -8.710 -36.582 1.00 88.88 112 SER A CA 1
ATOM 886 C C . SER A 1 112 ? 20.911 -8.371 -38.069 1.00 88.88 112 SER A C 1
ATOM 888 O O . SER A 1 112 ? 21.578 -8.974 -38.910 1.00 88.88 112 SER A O 1
ATOM 890 N N . GLN A 1 113 ? 20.068 -7.391 -38.405 1.00 86.06 113 GLN A N 1
ATOM 891 C CA . GLN A 1 113 ? 19.861 -6.950 -39.782 1.00 86.06 113 GLN A CA 1
ATOM 892 C C . GLN A 1 113 ? 21.111 -6.286 -40.369 1.00 86.06 113 GLN A C 1
ATOM 894 O O . GLN A 1 113 ? 21.512 -6.652 -41.472 1.00 86.06 113 GLN A O 1
ATOM 899 N N . VAL A 1 114 ? 21.761 -5.384 -39.626 1.00 86.75 114 VAL A N 1
ATOM 900 C CA . VAL A 1 114 ? 23.021 -4.747 -40.052 1.00 86.75 114 VAL A CA 1
ATOM 901 C C . VAL A 1 114 ? 24.097 -5.799 -40.323 1.00 86.75 114 VAL A C 1
ATOM 903 O O . VAL A 1 114 ? 24.785 -5.730 -41.342 1.00 86.75 114 VAL A O 1
ATOM 906 N N . ASN A 1 115 ? 24.199 -6.812 -39.458 1.00 80.88 115 ASN A N 1
ATOM 907 C CA . ASN A 1 115 ? 25.154 -7.901 -39.641 1.00 80.88 115 ASN A CA 1
ATOM 908 C C . ASN A 1 115 ? 24.851 -8.740 -40.894 1.00 80.88 115 ASN A C 1
ATOM 910 O O . ASN A 1 115 ? 25.774 -9.174 -41.567 1.00 80.88 115 ASN A O 1
ATOM 914 N N . LYS A 1 116 ? 23.575 -8.933 -41.257 1.00 81.06 116 LYS A N 1
ATOM 915 C CA . LYS A 1 116 ? 23.195 -9.616 -42.510 1.00 81.06 116 LYS A CA 1
ATOM 916 C C . LYS A 1 116 ? 23.549 -8.800 -43.755 1.00 81.06 116 LYS A C 1
ATOM 918 O O . LYS A 1 116 ? 23.913 -9.380 -44.768 1.00 81.06 116 LYS A O 1
ATOM 923 N N . THR A 1 117 ? 23.447 -7.474 -43.691 1.00 74.94 117 THR A N 1
ATOM 924 C CA . THR A 1 117 ? 23.739 -6.586 -44.830 1.00 74.94 117 THR A CA 1
ATOM 925 C C . THR A 1 117 ? 25.224 -6.264 -45.013 1.00 74.94 117 THR A C 1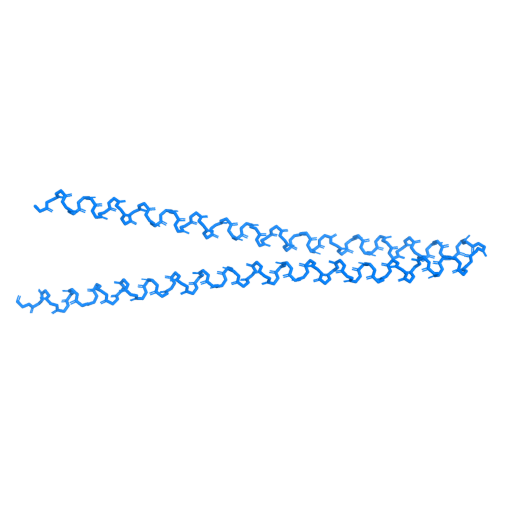
ATOM 927 O O . THR A 1 117 ? 25.599 -5.789 -46.075 1.00 74.94 117 THR A O 1
ATOM 930 N N . GLY A 1 118 ? 26.068 -6.507 -44.002 1.00 59.53 118 GLY A N 1
ATOM 931 C CA . GLY A 1 118 ? 27.516 -6.256 -44.051 1.00 59.53 118 GLY A CA 1
ATOM 932 C C . GLY A 1 118 ? 28.371 -7.407 -44.597 1.00 59.53 118 GLY A C 1
ATOM 933 O O . GLY A 1 118 ? 29.589 -7.268 -44.642 1.00 59.53 118 GLY A O 1
ATOM 934 N N . ILE A 1 119 ? 27.766 -8.536 -44.990 1.00 53.19 119 ILE A N 1
ATOM 935 C CA . ILE A 1 119 ? 28.455 -9.699 -45.593 1.00 53.19 119 ILE A CA 1
ATOM 936 C C . ILE A 1 119 ? 28.260 -9.699 -47.123 1.00 53.19 119 ILE A C 1
ATOM 938 O O . ILE A 1 119 ? 28.067 -10.747 -47.734 1.00 53.19 119 ILE A O 1
ATOM 942 N N . HIS A 1 120 ? 28.273 -8.526 -47.760 1.00 44.47 120 HIS A N 1
ATOM 943 C CA . HIS A 1 120 ? 28.217 -8.422 -49.217 1.00 44.47 120 HIS A CA 1
ATOM 944 C C . HIS A 1 120 ? 29.131 -7.332 -49.764 1.00 44.47 120 HIS A C 1
ATOM 946 O O . HIS A 1 120 ? 29.255 -6.279 -49.099 1.00 44.47 120 HIS A O 1
#

Sequence (120 aa):
MTRVALLLFSSIFSVSDDLRRGSMERSKSFFKALHELKNLRPQLYSAADYCEKSYLHSEQKQMVLDNLKEYTVKALVNVVDHLGTVASKLTNLFDQQSSDVSTMELRASCVSQVNKTGIH

=== Feature glossary ===
A reading guide for the features in this record.

Start from the sequence.

  · This is the polypeptide sequence — one letter per residue, N-terminus first. Length ranges from a few dozen residues for small domains to over a thousand for large multi-domain proteins.

Fold it, and you get atomic coordinates and the backbone conformation that goes with them.

  · Structure coordinates are given as an mmCIF _atom_site loop: one row per atom with element, residue name, chain id, sequence number, and x/y/z position in Å. Only the four main-chain atoms per residue are included here; side chains are omitted to keep the record compact.

  · Backbone dihedral angles. Every residue except chain termini has a φ (preceding-C → N → Cα → C) and a ψ (N → Cα → C → next-N). They are reported in degrees following the IUPAC sign convention. Secondary structure is essentially a statement about which (φ, ψ) basin each residue occupies.

  · The SS8 string is DSSP's per-residue secondary-structure call. α-helix (H) means an i→i+4 H-bond ladder; β-strand (E) means the residue participates in a β-sheet; 3₁₀ (G) and π (I) are tighter and wider helices; T/S are turns/bends; '-' is loop.

  · SS3 is a coarse helix/strand/coil call (letters a/b/c) made by the P-SEA algorithm from inter-Cα distances and dihedrals. It is less detailed than DSSP but needs only Cα positions.

Summarize the fold with a handful of shape descriptors and a per-residue structural alphabet.

  · Radius of gyration (Rg) is the root-mean-square distance of Cα atoms from their centroid — a single number for overall size and compactness. A globular domain of N residues has Rg ≈ 2.2·N^0.38 Å; an extended or disordered chain has a much larger Rg. The Cα contact count is the number of residue pairs whose Cα atoms are within 8 Å and are more than four positions apart in sequence — a standard proxy for tertiary packing density. The bounding box is the smallest axis-aligned box enclosing all Cα atoms.

  · The Foldseek 3Di string encodes local tertiary geometry as a 20-letter alphabet — one character per residue — derived from the relative positions of nearby Cα atoms. Unlike the amino-acid sequence, 3Di is a direct function of the 3D structure, so two proteins with the same fold have similar 3Di strings even at low sequence identity.

  · Solvent-accessible surface area (SASA) is the area in Å² traced out by the centre of a 1.4 Å probe sphere (a water molecule) rolled over the protein's van der Waals surface (Shrake–Rupley / Lee–Richards construction). Buried residues have near-zero SASA; fully exposed residues can exceed 200 Å². The total SASA scales roughly with the number of surface residues.

Ask how reliable the model is.

  · pLDDT (predicted Local Distance Difference Test) is AlphaFold's per-residue confidence score, ranging from 0 to 100. Values above 90 indicate high confidence (typically well-packed cores); 70–90 is confident; 50–70 low confidence; below 50 usually means the region is disordered or the prediction is unreliable there. AlphaFold stores pLDDT in the mmCIF B-factor column.

  · B-factor (Debye–Waller factor) reflects atomic displacement in the crystal lattice. It is an experimental observable (units Å²), not a prediction; low values mean the atom is pinned down, high values mean it moves or is heterogeneous across the crystal.

  · Predicted Aligned Error (PAE) is an AlphaFold confidence matrix: entry (i, j) is the expected error in the position of residue j, in ångströms, when the prediction is superimposed on the true structure at residue i. Low PAE within a block of residues means that block is internally rigid and well-predicted; high PAE between two blocks means their relative placement is uncertain even if each block individually is confident.

Place it in context: what it resembles, what it is annotated as, and how it looks.

  · Nearest PDB neighbors are the top structural matches found by Foldseek when searching this structure against the entire Protein Data Bank. Each hit reports a TM-score (0 to 1; >0.5 almost always implies the same fold) and an E-value. These are *structural* homologs — they may share no detectable sequence similarity.

  · Functional annotations link the protein to curated databases. InterPro entries identify conserved domains and families by matching the sequence against member-database signatures (Pfam, PROSITE, CDD, …). Gene Ontology (GO) terms describe molecular function, biological process, and cellular component in a controlled vocabulary. CATH places the structure in a hierarchical fold classification (Class/Architecture/Topology/Homologous-superfamily). The organism is the source species.

  · Three diagnostic plots accompany the record. The Cα contact map visualizes the tertiary structure as a 2D adjacency matrix (8 Å cutoff, sequence-local contacts suppressed). The Ramachandran plot shows the distribution of backbone (φ, ψ) torsions, with points in the α and β basins reflecting secondary structure content. The PAE plot shows AlphaFold's inter-residue confidence as a color matrix.

  · Six rendered views show the 3D structure from the faces of a cube — i.e. along ±x, ±y, ±z. Rendering representation is drawn randomly per protein from cartoon (secondary-structure ribbons), sticks (backbone bonds), or molecular surface; coloring is either N→C rainbow (blue at the N-terminus through red at the C-terminus) or one color per chain.